Protein AF-A0A7X7ESW4-F1 (afdb_monomer_lite)

Secondary structure (DSSP, 8-state):
-PPSS---------GGGHHHHHHHHHHSTTS-TT-EEEEEEETT----S-BTTEEEEEEEEETTEEEEEEEE-TT-

Radius of gyration: 12.21 Å; chains: 1; bounding box: 24×28×32 Å

Sequence (76 aa):
YLDPPYINVELNLSQNSVPDLLIAISDSNLLADDAKVILRHPTSVNYERCLGKLRPVRTKTYGSMQFTWFQYDPQI

Structure (mmCIF, N/CA/C/O backbone):
data_AF-A0A7X7ESW4-F1
#
_entry.id   AF-A0A7X7ESW4-F1
#
loop_
_atom_site.group_PDB
_atom_site.id
_atom_site.type_symbol
_atom_site.label_atom_id
_atom_site.label_alt_id
_atom_site.label_comp_id
_atom_site.label_asym_id
_atom_site.label_entity_id
_atom_site.label_seq_id
_atom_site.pdbx_PDB_ins_code
_atom_site.Cartn_x
_atom_site.Cartn_y
_atom_site.Cartn_z
_atom_site.occupancy
_atom_site.B_iso_or_equiv
_atom_site.auth_seq_id
_atom_site.auth_comp_id
_atom_site.auth_asym_id
_atom_site.auth_atom_id
_atom_site.pdbx_PDB_model_num
ATOM 1 N N . TYR A 1 1 ? -4.106 -15.189 -6.181 1.00 47.22 1 TYR A N 1
ATOM 2 C CA . TYR A 1 1 ? -5.524 -15.199 -5.811 1.00 47.22 1 TYR A CA 1
ATOM 3 C C . TYR A 1 1 ? -5.607 -14.701 -4.384 1.00 47.22 1 TYR A C 1
ATOM 5 O O . TYR A 1 1 ? -4.955 -15.282 -3.528 1.00 47.22 1 TYR A O 1
ATOM 13 N N . LEU A 1 2 ? -6.219 -13.535 -4.176 1.00 57.84 2 LEU A N 1
ATOM 14 C CA . LEU A 1 2 ? -6.661 -13.113 -2.845 1.00 57.84 2 LEU A CA 1
ATOM 15 C C . LEU A 1 2 ? -8.025 -13.773 -2.657 1.00 57.84 2 LEU A C 1
ATOM 17 O O . LEU A 1 2 ? -8.795 -13.781 -3.615 1.00 57.84 2 LEU A O 1
ATOM 21 N N . ASP A 1 3 ? -8.293 -14.362 -1.499 1.00 55.72 3 ASP A N 1
ATOM 22 C CA . ASP A 1 3 ? -9.620 -14.910 -1.219 1.00 55.72 3 ASP A CA 1
ATOM 23 C C . ASP A 1 3 ? -10.540 -13.783 -0.708 1.00 55.72 3 ASP A C 1
ATOM 25 O O . ASP A 1 3 ? -10.071 -12.911 0.031 1.00 55.72 3 ASP A O 1
ATOM 29 N N . PRO A 1 4 ? -11.817 -13.732 -1.134 1.00 59.25 4 PRO A N 1
ATOM 30 C CA . PRO A 1 4 ? -12.788 -12.730 -0.694 1.00 59.25 4 PRO A CA 1
ATOM 31 C C . PRO A 1 4 ? -12.975 -12.681 0.835 1.00 59.25 4 PRO A C 1
ATOM 33 O O . PRO A 1 4 ? -12.767 -13.696 1.502 1.00 59.25 4 PRO A O 1
ATOM 36 N N . PRO A 1 5 ? -13.458 -11.549 1.386 1.00 69.38 5 PRO A N 1
ATOM 37 C CA . PRO A 1 5 ? -13.953 -10.366 0.677 1.00 69.38 5 PRO A CA 1
ATOM 38 C C . PRO A 1 5 ? -12.865 -9.300 0.474 1.00 69.38 5 PRO A C 1
ATOM 40 O O . PRO A 1 5 ? -12.377 -8.704 1.427 1.00 69.38 5 PRO A O 1
ATOM 43 N N . TYR A 1 6 ? -12.519 -9.010 -0.783 1.00 69.62 6 TYR A N 1
ATOM 44 C CA . TYR A 1 6 ? -11.699 -7.852 -1.148 1.00 69.62 6 TYR A CA 1
ATOM 45 C C . TYR A 1 6 ? -12.472 -6.968 -2.129 1.00 69.62 6 TYR A C 1
ATOM 47 O O . TYR A 1 6 ? -13.215 -7.463 -2.976 1.00 69.62 6 TYR A O 1
ATOM 55 N N . ILE A 1 7 ? -12.296 -5.653 -2.010 1.00 73.62 7 ILE A N 1
ATOM 56 C CA . ILE A 1 7 ? -12.848 -4.663 -2.937 1.00 73.62 7 ILE A CA 1
ATOM 57 C C . ILE A 1 7 ? -11.693 -4.140 -3.786 1.00 73.62 7 ILE A C 1
ATOM 59 O O . ILE A 1 7 ? -10.683 -3.684 -3.252 1.00 73.62 7 ILE A O 1
ATOM 63 N N . ASN A 1 8 ? -11.847 -4.195 -5.109 1.00 74.75 8 ASN A N 1
ATOM 64 C CA . ASN A 1 8 ? -10.934 -3.532 -6.032 1.00 74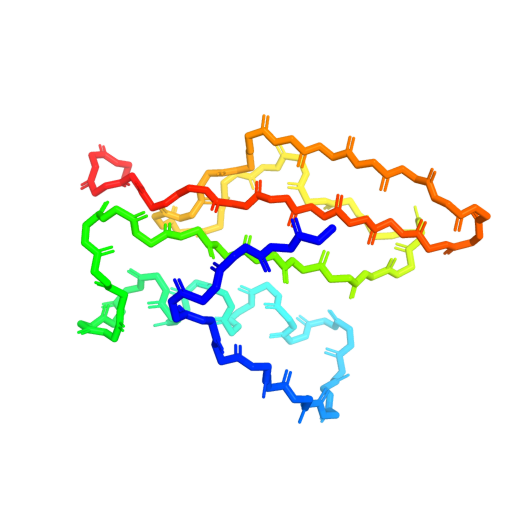.75 8 ASN A CA 1
ATOM 65 C C . ASN A 1 8 ? -11.469 -2.132 -6.329 1.00 74.75 8 ASN A C 1
ATOM 67 O O . ASN A 1 8 ? -12.611 -1.986 -6.763 1.00 74.75 8 ASN A O 1
ATOM 71 N N . VAL A 1 9 ? -10.635 -1.118 -6.122 1.00 74.50 9 VAL A N 1
ATOM 72 C CA . VAL A 1 9 ? -10.935 0.267 -6.487 1.00 74.50 9 VAL A CA 1
ATOM 73 C C . VAL A 1 9 ? -9.877 0.725 -7.483 1.00 74.50 9 VAL A C 1
ATOM 75 O O . VAL A 1 9 ? -8.684 0.659 -7.194 1.00 74.50 9 VAL A O 1
ATOM 78 N N . GLU A 1 10 ? -10.310 1.180 -8.656 1.00 78.88 10 GLU A N 1
ATOM 79 C CA . GLU A 1 10 ? -9.437 1.812 -9.647 1.00 78.88 10 GLU A CA 1
ATOM 80 C C . GLU A 1 10 ? -9.623 3.329 -9.579 1.00 78.88 10 GLU A C 1
ATOM 82 O O . GLU A 1 10 ? -10.733 3.838 -9.727 1.00 78.88 10 GLU A O 1
ATOM 87 N N . LEU A 1 11 ? -8.533 4.056 -9.326 1.00 76.44 11 LEU A N 1
ATOM 88 C CA . LEU A 1 11 ? -8.524 5.514 -9.220 1.00 76.44 11 LEU A CA 1
ATOM 89 C C . LEU A 1 11 ? -7.506 6.086 -10.205 1.00 76.44 11 LEU A C 1
ATOM 91 O O . LEU A 1 11 ? -6.360 5.640 -10.250 1.00 76.44 11 LEU A O 1
ATOM 95 N N . ASN A 1 12 ? -7.906 7.114 -10.952 1.00 80.38 12 ASN A N 1
ATOM 96 C CA . ASN A 1 12 ? -6.997 7.885 -11.795 1.00 80.38 12 ASN A CA 1
ATOM 97 C C . ASN A 1 12 ? -6.451 9.063 -10.989 1.00 80.38 12 ASN A C 1
ATOM 99 O O . ASN A 1 12 ? -7.129 10.074 -10.813 1.00 80.38 12 ASN A O 1
ATOM 103 N N . LEU A 1 13 ? -5.231 8.916 -10.481 1.00 77.12 13 LEU A N 1
ATOM 104 C CA . LEU A 1 13 ? -4.568 9.910 -9.641 1.00 77.12 13 LEU A CA 1
ATOM 105 C C . LEU A 1 13 ? -3.231 10.308 -10.250 1.00 77.12 13 LEU A C 1
ATOM 107 O O . LEU A 1 13 ? -2.565 9.506 -10.909 1.00 77.12 13 LEU A O 1
ATOM 111 N N . SER A 1 14 ? -2.808 11.542 -9.976 1.00 82.19 14 SER A N 1
ATOM 112 C CA . SER A 1 14 ? -1.415 11.909 -10.207 1.00 82.19 14 SER A CA 1
ATOM 113 C C . SER A 1 14 ? -0.527 11.061 -9.292 1.00 82.19 14 SER A C 1
ATOM 115 O O . SER A 1 14 ? -0.866 10.825 -8.130 1.00 82.19 14 SER A O 1
ATOM 117 N N . GLN A 1 15 ? 0.620 10.613 -9.799 1.00 72.69 15 GLN A N 1
ATOM 118 C CA . GLN A 1 15 ? 1.550 9.771 -9.042 1.00 72.69 15 GLN A CA 1
ATOM 119 C C . GLN A 1 15 ? 1.988 10.424 -7.717 1.00 72.69 15 GLN A C 1
ATOM 121 O O . GLN A 1 15 ? 2.197 9.732 -6.724 1.00 72.69 15 GLN A O 1
ATOM 126 N N . ASN A 1 16 ? 2.052 11.758 -7.686 1.00 80.44 16 ASN A N 1
ATOM 127 C CA . ASN A 1 16 ? 2.442 12.534 -6.510 1.00 80.44 16 ASN A CA 1
ATOM 128 C C . ASN A 1 16 ? 1.356 12.578 -5.425 1.00 80.44 16 ASN A C 1
ATOM 130 O O . ASN A 1 16 ? 1.679 12.849 -4.279 1.00 80.44 16 ASN A O 1
ATOM 134 N N . SER A 1 17 ? 0.093 12.301 -5.767 1.00 85.69 17 SER A N 1
ATOM 135 C CA . SER A 1 17 ? -1.044 12.350 -4.832 1.00 85.69 17 SER A CA 1
ATOM 136 C C . SER A 1 17 ? -1.341 11.003 -4.168 1.00 85.69 17 SER A C 1
ATOM 138 O O . SER A 1 17 ? -2.128 10.932 -3.228 1.00 85.69 17 SER A O 1
ATOM 140 N N . VAL A 1 18 ? -0.740 9.915 -4.658 1.00 87.06 18 VAL A N 1
ATOM 141 C CA . VAL A 1 18 ? -0.938 8.568 -4.102 1.00 87.06 18 VAL A CA 1
ATOM 142 C C . VAL A 1 18 ? -0.455 8.450 -2.646 1.00 87.06 18 VAL A C 1
ATOM 144 O O . VAL A 1 18 ? -1.198 7.874 -1.852 1.00 87.06 18 VAL A O 1
ATOM 147 N N . PRO A 1 19 ? 0.724 8.985 -2.250 1.00 87.94 19 PRO A N 1
ATOM 148 C CA . PRO A 1 19 ? 1.139 8.974 -0.846 1.00 87.94 19 PRO A CA 1
ATOM 149 C C . PRO A 1 19 ? 0.1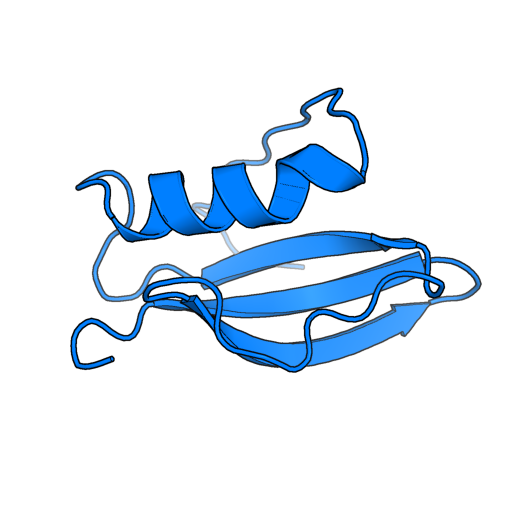20 9.667 0.068 1.00 87.94 19 PRO A C 1
ATOM 151 O O . PRO A 1 19 ? -0.267 9.092 1.082 1.00 87.94 19 PRO A O 1
ATOM 154 N N . ASP A 1 20 ? -0.364 10.850 -0.323 1.00 89.50 20 ASP A N 1
ATOM 155 C CA . ASP A 1 20 ? -1.329 11.631 0.462 1.00 89.50 20 ASP A CA 1
ATOM 156 C C . ASP A 1 20 ? -2.661 10.893 0.623 1.00 89.50 20 ASP A C 1
ATOM 158 O O . ASP A 1 20 ? -3.240 10.878 1.708 1.00 89.50 20 ASP A O 1
ATOM 162 N N . LEU A 1 21 ? -3.130 10.222 -0.436 1.00 88.94 21 LEU A N 1
ATOM 163 C CA . LEU A 1 21 ? -4.324 9.386 -0.360 1.00 88.94 21 LEU A CA 1
ATOM 164 C C . LEU A 1 21 ? -4.136 8.222 0.618 1.00 88.94 21 LEU A C 1
ATOM 166 O O . LEU A 1 21 ? -5.033 7.942 1.409 1.00 88.94 21 LEU A O 1
ATOM 170 N N . LEU A 1 22 ? -2.993 7.533 0.569 1.00 89.12 22 LEU A N 1
ATOM 171 C CA . LEU A 1 22 ? -2.720 6.417 1.476 1.00 89.12 22 LEU A CA 1
ATOM 172 C C . LEU A 1 22 ? -2.666 6.880 2.935 1.00 89.12 22 LEU A C 1
ATOM 174 O O . LEU A 1 22 ? -3.237 6.207 3.790 1.00 89.12 22 LEU A O 1
ATOM 178 N N . ILE A 1 23 ? -2.067 8.044 3.203 1.00 89.88 23 ILE A N 1
ATOM 179 C CA 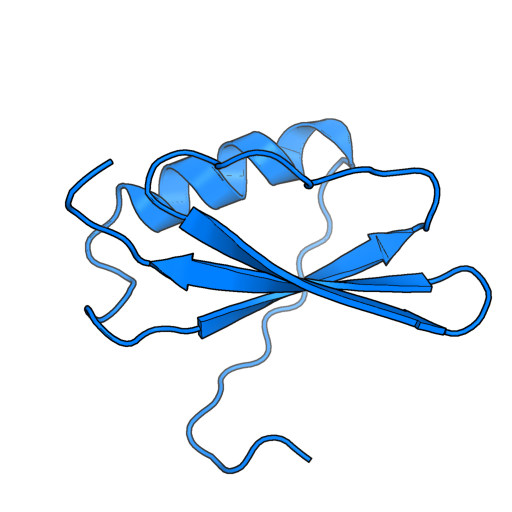. ILE A 1 23 ? -2.076 8.666 4.534 1.00 89.88 23 ILE A CA 1
ATOM 180 C C . ILE A 1 23 ? -3.518 8.960 4.965 1.00 89.88 23 ILE A C 1
ATOM 182 O O . ILE A 1 23 ? -3.944 8.488 6.017 1.00 89.88 23 ILE A O 1
ATOM 186 N N . ALA A 1 24 ? -4.305 9.636 4.123 1.00 89.69 24 ALA A N 1
ATOM 187 C CA . ALA A 1 24 ? -5.692 9.985 4.432 1.00 89.69 24 ALA A CA 1
ATOM 188 C C . ALA A 1 24 ? -6.584 8.756 4.677 1.00 89.69 24 ALA A C 1
ATOM 190 O O . ALA A 1 24 ? -7.433 8.777 5.566 1.00 89.69 24 ALA A O 1
ATOM 191 N N . ILE A 1 25 ? -6.387 7.669 3.922 1.00 88.94 25 ILE A N 1
ATOM 192 C CA . ILE A 1 25 ? -7.086 6.398 4.157 1.00 88.94 25 ILE A CA 1
ATOM 193 C C . ILE A 1 25 ? -6.638 5.791 5.491 1.00 88.94 25 ILE A C 1
ATOM 195 O O . ILE A 1 25 ? -7.489 5.330 6.249 1.00 88.94 25 ILE A O 1
ATOM 199 N N . SER A 1 26 ? -5.338 5.817 5.798 1.00 88.19 26 SER A N 1
ATOM 200 C CA . SER A 1 26 ? -4.797 5.299 7.062 1.00 88.19 26 SER A CA 1
ATOM 201 C C . SER A 1 26 ? -5.301 6.059 8.291 1.00 88.19 26 SER A C 1
ATOM 203 O O . SER A 1 26 ? -5.492 5.465 9.345 1.00 88.19 26 SER A O 1
ATOM 205 N N . ASP A 1 27 ? -5.568 7.356 8.152 1.00 86.94 27 ASP A N 1
ATOM 206 C CA . ASP A 1 27 ? -6.097 8.188 9.234 1.00 86.94 27 ASP A CA 1
ATOM 207 C C . ASP A 1 27 ? -7.627 8.132 9.338 1.00 86.94 27 ASP A C 1
ATOM 209 O O . ASP A 1 27 ? -8.210 8.620 10.308 1.00 86.94 27 ASP A O 1
ATOM 213 N N . SER A 1 28 ? -8.292 7.530 8.351 1.00 85.12 28 SER A N 1
ATOM 214 C CA . SER A 1 28 ? -9.742 7.361 8.337 1.00 85.12 28 SER A CA 1
ATOM 215 C C . SER A 1 28 ? -10.189 6.102 9.087 1.00 85.12 28 SER A C 1
ATOM 217 O O . SER A 1 28 ? -9.465 5.116 9.173 1.00 85.12 28 SER A O 1
ATOM 219 N N . ASN A 1 29 ? -11.452 6.074 9.519 1.00 80.75 29 ASN A N 1
ATOM 220 C CA . ASN A 1 29 ? -12.088 4.870 10.077 1.00 80.75 29 ASN A CA 1
ATOM 221 C C . ASN A 1 29 ? -12.563 3.882 8.986 1.00 80.75 29 ASN A C 1
ATOM 223 O O . ASN A 1 29 ? -13.465 3.082 9.229 1.00 80.75 29 ASN A O 1
ATOM 227 N N . LEU A 1 30 ? -12.034 3.982 7.758 1.00 81.62 30 LEU A N 1
ATOM 228 C CA . LEU A 1 30 ? -12.440 3.133 6.630 1.00 81.62 30 LEU A CA 1
ATOM 229 C C . LEU A 1 30 ? -11.712 1.784 6.613 1.00 81.62 30 LEU A C 1
ATOM 231 O O . LEU A 1 30 ? -12.204 0.839 5.999 1.00 81.62 30 LEU A O 1
ATOM 235 N N . LEU A 1 31 ? -10.543 1.697 7.249 1.00 80.62 31 LEU A N 1
ATOM 236 C CA . LEU A 1 31 ? -9.778 0.460 7.362 1.00 80.62 31 LEU A CA 1
ATOM 237 C C . LEU A 1 31 ? -10.121 -0.248 8.674 1.00 80.62 31 LEU A C 1
ATOM 239 O O . LEU A 1 31 ? -10.086 0.359 9.740 1.00 80.62 31 LEU A O 1
ATOM 243 N N . ALA A 1 32 ? -10.433 -1.541 8.588 1.00 80.31 32 ALA A N 1
ATOM 244 C CA . ALA A 1 32 ? -10.463 -2.410 9.759 1.00 80.31 32 ALA A CA 1
ATOM 245 C C . ALA A 1 32 ? -9.041 -2.617 10.309 1.00 80.31 32 ALA A C 1
ATOM 247 O O . ALA A 1 32 ? -8.063 -2.496 9.567 1.00 80.31 32 ALA A O 1
ATOM 248 N N . ASP A 1 33 ? -8.925 -2.986 11.586 1.00 77.44 33 ASP A N 1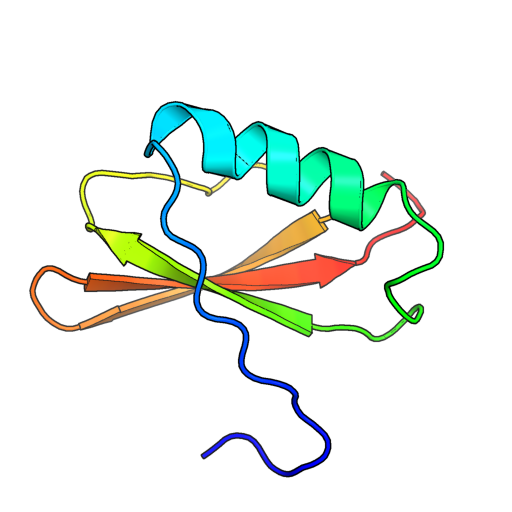
ATOM 249 C CA . ASP A 1 33 ? -7.631 -3.164 12.263 1.00 77.44 33 ASP A CA 1
ATOM 250 C C . ASP A 1 33 ? -6.722 -4.213 11.591 1.00 77.44 33 ASP A C 1
ATOM 252 O O . ASP A 1 33 ? -5.499 -4.145 11.699 1.00 77.44 33 ASP A O 1
ATOM 256 N N . ASP A 1 34 ? -7.298 -5.173 10.865 1.00 77.81 34 ASP A N 1
ATOM 257 C CA . ASP A 1 34 ? -6.597 -6.233 10.135 1.00 77.81 34 ASP A CA 1
ATOM 258 C C . ASP A 1 34 ? -6.525 -5.997 8.615 1.00 77.81 34 ASP A C 1
ATOM 260 O O . ASP A 1 34 ? -6.102 -6.880 7.853 1.00 77.81 34 ASP A O 1
ATOM 264 N N . ALA A 1 35 ? -6.911 -4.804 8.154 1.00 79.81 35 ALA A N 1
ATOM 265 C CA . ALA A 1 35 ? -6.951 -4.480 6.740 1.00 79.81 35 ALA A CA 1
ATOM 266 C C . ALA A 1 35 ? -5.555 -4.537 6.101 1.00 79.81 35 ALA A C 1
ATOM 268 O O . ALA A 1 35 ? -4.558 -4.013 6.610 1.00 79.81 35 ALA A O 1
ATOM 269 N N . LYS A 1 36 ? -5.504 -5.147 4.914 1.00 83.88 36 LYS A N 1
ATOM 270 C CA . LYS A 1 36 ? -4.320 -5.176 4.052 1.00 83.88 36 LYS A CA 1
ATOM 271 C C . LYS A 1 36 ? -4.597 -4.345 2.816 1.00 83.88 36 LYS A C 1
ATOM 273 O O . LYS A 1 36 ? -5.504 -4.659 2.049 1.00 83.88 36 LYS A O 1
ATOM 278 N N . VAL A 1 37 ? -3.787 -3.318 2.597 1.00 88.19 37 VAL A N 1
ATOM 279 C CA . VAL A 1 37 ? -3.876 -2.475 1.402 1.00 88.19 37 VAL A CA 1
ATOM 280 C C . VAL A 1 37 ? -2.820 -2.938 0.411 1.00 88.19 37 VAL A C 1
ATOM 282 O O . VAL A 1 37 ? -1.665 -3.140 0.774 1.00 88.19 37 VAL A O 1
ATOM 285 N N . ILE A 1 38 ? -3.203 -3.133 -0.848 1.00 89.94 38 ILE A N 1
ATOM 286 C CA . ILE A 1 38 ? -2.279 -3.563 -1.899 1.00 89.94 38 ILE A CA 1
ATOM 287 C C . ILE A 1 38 ? -2.239 -2.474 -2.953 1.00 89.94 38 ILE A C 1
ATOM 289 O O . ILE A 1 38 ? -3.231 -2.229 -3.635 1.00 89.94 38 ILE A O 1
ATOM 293 N N . LEU A 1 39 ? -1.080 -1.843 -3.103 1.00 90.06 39 LEU A N 1
ATOM 294 C CA . LEU A 1 39 ? -0.854 -0.852 -4.140 1.00 90.06 39 LEU A CA 1
ATOM 295 C C . LEU A 1 39 ? -0.097 -1.485 -5.301 1.00 90.06 39 LEU A C 1
ATOM 297 O O . LEU A 1 39 ? 1.001 -2.006 -5.118 1.00 90.06 39 LEU A O 1
ATOM 301 N N . ARG A 1 40 ? -0.650 -1.372 -6.506 1.00 90.00 40 ARG A N 1
ATOM 302 C CA . ARG A 1 40 ? 0.061 -1.633 -7.759 1.00 90.00 40 ARG A CA 1
ATOM 303 C C . ARG A 1 40 ? 0.576 -0.308 -8.322 1.00 90.00 40 ARG A C 1
ATOM 305 O O . ARG A 1 40 ? -0.217 0.598 -8.544 1.00 90.00 40 ARG A O 1
ATOM 312 N N . HIS A 1 41 ? 1.873 -0.204 -8.585 1.00 88.19 41 HIS A N 1
ATOM 313 C CA . HIS A 1 41 ? 2.513 1.024 -9.066 1.00 88.19 41 HIS A CA 1
ATOM 314 C C . HIS A 1 41 ? 3.713 0.731 -9.988 1.00 88.19 41 HIS A C 1
ATOM 316 O O . HIS A 1 41 ? 4.201 -0.400 -10.012 1.00 88.19 41 HIS A O 1
ATOM 322 N N . PRO A 1 42 ? 4.211 1.713 -10.763 1.00 90.19 42 PRO A N 1
ATOM 323 C CA . PRO A 1 42 ? 5.453 1.562 -11.523 1.00 90.19 42 PRO A CA 1
ATOM 324 C C . PRO A 1 42 ? 6.667 1.330 -10.610 1.00 90.19 42 PRO A C 1
ATOM 326 O O . PRO A 1 42 ? 6.720 1.858 -9.498 1.00 90.19 42 PRO A O 1
ATOM 329 N N . THR A 1 43 ? 7.679 0.610 -11.102 1.00 89.56 43 THR A N 1
ATOM 330 C CA . THR A 1 43 ? 8.934 0.333 -10.363 1.00 89.56 43 THR A CA 1
ATOM 331 C C . THR A 1 43 ? 9.790 1.570 -10.086 1.00 89.56 43 THR A C 1
ATOM 333 O O . THR A 1 43 ? 10.720 1.507 -9.290 1.00 89.56 43 THR A O 1
ATOM 336 N N . SER A 1 44 ? 9.516 2.695 -10.751 1.00 89.00 44 SER A N 1
ATOM 337 C CA . SER A 1 44 ? 10.178 3.978 -10.487 1.00 89.00 44 SER A CA 1
ATOM 338 C C . SER A 1 44 ? 9.732 4.625 -9.173 1.00 89.00 44 SER A C 1
ATOM 340 O O . SER A 1 44 ? 10.345 5.598 -8.738 1.00 89.00 44 SER A O 1
ATOM 342 N N . VAL A 1 45 ? 8.672 4.107 -8.545 1.00 85.00 45 VAL A N 1
ATOM 343 C CA . VAL A 1 45 ? 8.127 4.620 -7.287 1.00 85.00 45 VAL A CA 1
ATOM 344 C C . VAL A 1 45 ? 8.524 3.706 -6.146 1.00 85.00 45 VAL A C 1
ATOM 346 O O . VAL A 1 45 ? 8.266 2.506 -6.199 1.00 85.00 45 VAL A O 1
ATOM 349 N N . ASN A 1 46 ? 9.109 4.285 -5.100 1.00 82.94 46 ASN A N 1
ATOM 350 C CA . ASN A 1 46 ? 9.510 3.548 -3.913 1.00 82.94 46 ASN A CA 1
ATOM 351 C C . ASN A 1 46 ? 8.645 3.943 -2.704 1.00 82.94 46 ASN A C 1
ATOM 353 O O . ASN A 1 46 ? 8.631 5.105 -2.299 1.00 82.94 46 ASN A O 1
ATOM 357 N N . TYR A 1 47 ? 7.969 2.951 -2.121 1.00 83.56 47 TYR A N 1
ATOM 358 C CA . TYR A 1 47 ? 7.159 3.070 -0.907 1.00 83.56 47 TYR A CA 1
ATOM 359 C C . TYR A 1 47 ? 7.724 2.246 0.265 1.00 83.56 47 TYR A C 1
ATOM 361 O O . TYR A 1 47 ? 6.975 1.697 1.064 1.00 83.56 47 T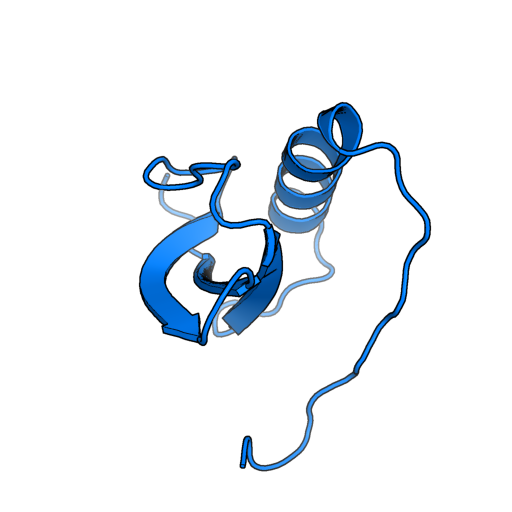YR A O 1
ATOM 369 N N . GLU A 1 48 ? 9.049 2.144 0.394 1.00 76.38 48 GLU A N 1
ATOM 370 C CA . GLU A 1 48 ? 9.735 1.430 1.491 1.00 76.38 48 GLU A CA 1
ATOM 371 C C . GLU A 1 48 ? 9.567 2.064 2.885 1.00 76.38 48 GLU A C 1
ATOM 373 O O . GLU A 1 48 ? 10.060 1.526 3.876 1.00 76.38 48 GLU A O 1
ATOM 378 N N . ARG A 1 49 ? 8.874 3.200 2.990 1.00 84.06 49 ARG A N 1
ATOM 379 C CA . ARG A 1 49 ? 8.620 3.901 4.254 1.00 84.06 49 ARG A CA 1
ATOM 380 C C . ARG A 1 49 ? 7.148 3.816 4.638 1.00 84.06 49 ARG A C 1
ATOM 382 O O . ARG A 1 49 ? 6.287 3.664 3.775 1.00 84.06 49 ARG A O 1
ATOM 389 N N . CYS A 1 50 ? 6.871 3.946 5.933 1.00 85.75 50 CYS A N 1
ATOM 390 C CA . CYS A 1 50 ? 5.504 4.067 6.429 1.00 85.75 50 CYS A CA 1
ATOM 391 C C . CYS A 1 50 ? 4.824 5.311 5.843 1.00 85.75 50 CYS A C 1
ATOM 393 O O . CYS A 1 50 ? 5.448 6.368 5.713 1.00 85.75 50 CYS A O 1
ATOM 395 N N . LEU A 1 51 ? 3.547 5.168 5.501 1.00 89.50 51 LEU A N 1
ATOM 396 C CA . LEU A 1 51 ? 2.675 6.237 5.027 1.00 89.50 51 LEU A CA 1
ATOM 397 C C . LEU A 1 51 ? 1.537 6.392 6.034 1.00 89.50 51 LEU A C 1
ATOM 399 O O . LEU A 1 51 ? 0.590 5.608 6.019 1.00 89.50 51 LEU A O 1
ATOM 403 N N . GLY A 1 52 ? 1.666 7.357 6.947 1.00 88.19 52 GLY A N 1
ATOM 404 C CA . GLY A 1 52 ? 0.782 7.443 8.110 1.00 88.19 52 GLY A CA 1
ATOM 405 C C . GLY A 1 52 ? 0.854 6.143 8.912 1.00 88.19 52 GLY A C 1
ATOM 406 O O . GLY A 1 52 ? 1.949 5.658 9.207 1.00 88.19 52 GLY A O 1
ATOM 407 N N . LYS A 1 53 ? -0.304 5.529 9.161 1.00 89.75 53 LYS A N 1
ATOM 408 C CA . LYS A 1 53 ? -0.432 4.247 9.879 1.00 89.75 53 LYS A CA 1
ATOM 409 C C . LYS A 1 53 ? -0.295 3.019 8.978 1.00 89.75 53 LYS A C 1
ATOM 411 O O . LYS A 1 53 ? -0.527 1.896 9.410 1.00 89.75 53 LYS A O 1
ATOM 416 N N . LEU A 1 54 ? 0.036 3.196 7.697 1.00 91.75 54 LEU A N 1
ATOM 417 C CA . LEU A 1 54 ? 0.264 2.087 6.772 1.00 91.75 54 LEU A CA 1
ATOM 418 C C . LEU A 1 54 ? 1.749 1.759 6.691 1.00 91.75 54 LEU A C 1
ATOM 420 O O . LEU A 1 54 ? 2.552 2.507 6.127 1.00 91.75 54 LEU A O 1
ATOM 424 N N . ARG A 1 55 ? 2.110 0.584 7.199 1.00 91.50 55 ARG A N 1
ATOM 425 C CA . ARG A 1 55 ? 3.468 0.058 7.125 1.00 91.50 55 ARG A CA 1
ATOM 426 C C . ARG A 1 55 ? 3.620 -0.879 5.923 1.00 91.50 55 ARG A C 1
ATOM 428 O O . ARG A 1 55 ? 2.873 -1.854 5.831 1.00 91.50 55 ARG A O 1
ATOM 435 N N . PRO A 1 56 ? 4.604 -0.674 5.030 1.00 92.44 56 PRO A N 1
ATOM 436 C CA . PRO A 1 56 ? 4.913 -1.644 3.984 1.00 92.44 56 PRO A CA 1
ATOM 437 C C . PRO A 1 56 ? 5.475 -2.931 4.611 1.00 92.44 56 PRO A C 1
ATOM 439 O O . PRO A 1 56 ? 6.436 -2.900 5.381 1.00 92.44 56 PRO A O 1
ATOM 442 N N . VAL A 1 57 ? 4.873 -4.080 4.297 1.00 93.31 57 VAL A N 1
ATOM 443 C CA . VAL A 1 57 ? 5.263 -5.398 4.845 1.00 93.31 57 VAL A CA 1
ATOM 444 C C . VAL A 1 57 ? 5.823 -6.345 3.794 1.00 93.31 57 VAL A C 1
ATOM 446 O O . VAL A 1 57 ? 6.537 -7.295 4.115 1.00 93.31 57 VAL A O 1
ATOM 449 N N . ARG A 1 58 ? 5.491 -6.119 2.524 1.00 92.62 58 ARG A N 1
ATOM 450 C CA . ARG A 1 58 ? 5.968 -6.941 1.417 1.00 92.62 58 ARG A CA 1
ATOM 451 C C . ARG A 1 58 ? 5.942 -6.132 0.141 1.00 92.62 58 ARG A C 1
ATOM 453 O O . ARG A 1 58 ? 4.977 -5.417 -0.103 1.00 92.62 58 ARG A O 1
ATOM 460 N N . THR A 1 59 ? 6.924 -6.372 -0.717 1.00 92.38 59 THR A N 1
ATOM 461 C CA . THR A 1 59 ? 6.937 -5.823 -2.068 1.00 92.38 59 THR A CA 1
ATOM 462 C C . THR A 1 59 ? 7.325 -6.901 -3.074 1.00 92.38 59 THR A C 1
ATOM 464 O O . THR A 1 59 ? 8.187 -7.736 -2.797 1.00 92.38 59 THR A O 1
ATOM 467 N N . LYS A 1 60 ? 6.662 -6.933 -4.233 1.00 93.69 60 LYS A N 1
ATOM 468 C CA . LYS A 1 60 ? 6.991 -7.835 -5.347 1.00 93.69 60 LYS A CA 1
ATOM 469 C C . LYS A 1 60 ? 6.978 -7.100 -6.674 1.00 93.69 60 LYS A C 1
ATOM 471 O O . LYS A 1 60 ? 6.053 -6.343 -6.946 1.00 93.69 60 LYS A O 1
ATOM 476 N N . THR A 1 61 ? 7.943 -7.419 -7.524 1.00 93.94 61 THR A N 1
ATOM 477 C CA . THR A 1 61 ? 8.083 -6.829 -8.857 1.00 93.94 61 THR A CA 1
ATOM 478 C C . THR A 1 61 ? 7.719 -7.843 -9.934 1.00 93.94 61 THR A C 1
ATOM 480 O O . THR A 1 61 ? 8.131 -9.000 -9.877 1.00 93.94 61 THR A O 1
ATOM 483 N N . TYR A 1 62 ? 6.952 -7.392 -10.921 1.00 91.75 62 TYR A N 1
ATOM 484 C CA . TYR A 1 62 ? 6.541 -8.143 -12.100 1.00 91.75 62 TYR A CA 1
ATOM 485 C C . TYR A 1 62 ? 6.729 -7.251 -13.334 1.00 91.75 62 TYR A C 1
ATOM 487 O O . TYR A 1 62 ? 5.887 -6.408 -13.646 1.00 91.75 62 TYR A O 1
ATOM 495 N N . GLY A 1 63 ? 7.855 -7.417 -14.034 1.00 92.94 63 GLY A N 1
ATOM 496 C CA . GLY A 1 63 ? 8.217 -6.552 -15.159 1.00 92.94 63 GLY A CA 1
ATOM 497 C C . GLY A 1 63 ? 8.411 -5.098 -14.717 1.00 92.94 63 GLY A C 1
ATOM 498 O O . GLY A 1 63 ? 9.170 -4.833 -13.791 1.00 92.94 63 GLY A O 1
ATOM 499 N N . SER A 1 64 ? 7.709 -4.164 -15.365 1.00 92.69 64 SER A N 1
ATOM 500 C CA . SER A 1 64 ? 7.730 -2.723 -15.050 1.00 92.69 64 SER A CA 1
ATOM 501 C C . SER A 1 64 ? 6.773 -2.307 -13.925 1.00 92.69 64 SER A C 1
ATOM 503 O O . SER A 1 64 ? 6.650 -1.119 -13.619 1.00 92.69 64 SER A O 1
ATOM 505 N N . MET A 1 65 ? 6.080 -3.271 -13.314 1.00 92.06 65 MET A N 1
ATOM 506 C CA . MET A 1 65 ? 5.098 -3.041 -12.259 1.00 92.06 65 MET A CA 1
ATOM 507 C C . MET A 1 65 ? 5.570 -3.637 -10.938 1.00 92.06 65 MET A C 1
ATOM 509 O O . MET A 1 65 ? 6.176 -4.706 -10.892 1.00 92.06 65 MET A O 1
ATOM 513 N N . GLN A 1 66 ? 5.224 -2.969 -9.850 1.00 92.94 66 GLN A N 1
ATOM 514 C CA . GLN A 1 66 ? 5.507 -3.372 -8.487 1.00 92.94 66 GLN A CA 1
ATOM 515 C C . GLN A 1 66 ? 4.207 -3.382 -7.685 1.00 92.94 66 GLN A C 1
ATOM 517 O O . GLN A 1 66 ? 3.301 -2.582 -7.912 1.00 92.94 66 GLN A O 1
ATOM 522 N N . PHE A 1 67 ? 4.102 -4.344 -6.780 1.00 92.12 67 PHE A N 1
ATOM 523 C CA . PHE A 1 67 ? 2.996 -4.487 -5.851 1.00 92.12 67 PHE A CA 1
ATOM 524 C C . PHE A 1 67 ? 3.562 -4.346 -4.449 1.00 92.12 67 PHE A C 1
ATOM 526 O O . PHE A 1 67 ? 4.454 -5.112 -4.079 1.00 92.12 67 PHE A O 1
ATOM 533 N N . THR A 1 68 ? 3.043 -3.393 -3.686 1.00 93.00 68 THR A N 1
ATOM 534 C CA . THR A 1 68 ? 3.421 -3.161 -2.292 1.00 93.00 68 THR A CA 1
ATOM 535 C C . THR A 1 68 ? 2.217 -3.452 -1.405 1.00 93.00 68 THR A C 1
ATOM 537 O O . THR A 1 68 ? 1.133 -2.913 -1.618 1.00 93.00 68 THR A O 1
ATOM 540 N N . TRP A 1 69 ? 2.401 -4.344 -0.434 1.00 92.69 69 TRP A N 1
ATOM 541 C CA . TRP A 1 69 ? 1.417 -4.673 0.589 1.00 92.69 69 TRP A CA 1
ATOM 542 C C . TRP A 1 69 ? 1.697 -3.821 1.813 1.00 92.69 69 TRP A C 1
ATOM 544 O O . TRP A 1 69 ? 2.800 -3.875 2.362 1.00 92.69 69 TRP A O 1
ATOM 554 N N . PHE A 1 70 ? 0.680 -3.102 2.258 1.00 92.06 70 PHE A N 1
ATOM 555 C CA . PHE A 1 70 ? 0.685 -2.356 3.497 1.00 92.06 70 PHE A CA 1
ATOM 556 C C . PHE A 1 70 ? -0.197 -3.049 4.525 1.00 92.06 70 PHE A C 1
ATOM 558 O O . PHE A 1 70 ? -1.277 -3.554 4.204 1.00 92.06 70 PHE A O 1
ATOM 565 N N . GLN A 1 71 ? 0.280 -3.053 5.760 1.00 90.31 71 GLN A N 1
ATOM 566 C CA . GLN A 1 71 ? -0.479 -3.440 6.933 1.00 90.31 71 GLN A CA 1
ATOM 567 C C . GLN A 1 71 ? -0.793 -2.182 7.735 1.00 90.31 71 GLN A C 1
ATOM 569 O O . GLN A 1 71 ? 0.079 -1.327 7.905 1.00 90.31 71 GLN A O 1
ATOM 574 N N . TYR A 1 72 ? -2.033 -2.074 8.197 1.00 89.19 72 TYR A N 1
ATOM 575 C CA . TYR A 1 72 ? -2.414 -1.039 9.142 1.00 89.19 72 TYR A CA 1
ATOM 576 C C . TYR A 1 72 ? -1.763 -1.312 10.506 1.00 89.19 72 TYR A C 1
ATOM 578 O O . TYR A 1 72 ? -1.850 -2.420 11.035 1.00 89.19 72 TYR A O 1
ATOM 586 N N . ASP A 1 73 ? -1.061 -0.314 11.034 1.00 85.75 73 ASP A N 1
ATOM 587 C CA . ASP A 1 73 ? -0.379 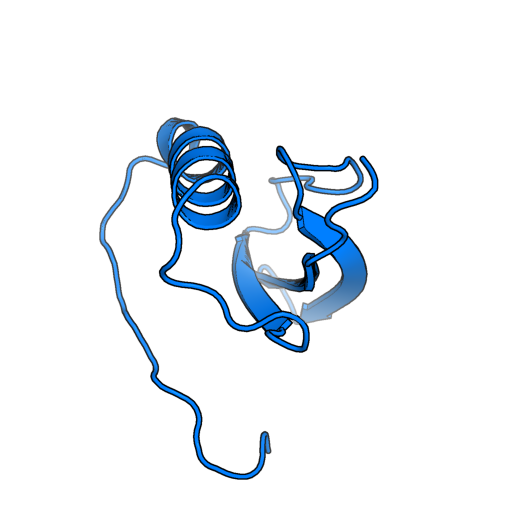-0.341 12.322 1.00 85.75 73 ASP A CA 1
ATOM 588 C C . ASP A 1 73 ? -0.770 0.922 13.108 1.00 85.75 73 ASP A C 1
ATOM 590 O O . ASP A 1 73 ? -0.203 1.994 12.883 1.00 85.75 73 ASP A O 1
ATOM 594 N N . PRO A 1 74 ? -1.766 0.833 14.010 1.00 75.88 74 PRO A N 1
ATOM 595 C CA . PRO A 1 74 ? -2.266 1.987 14.753 1.00 75.88 74 PRO A CA 1
ATOM 596 C C . PRO A 1 74 ? -1.290 2.505 15.821 1.00 75.88 74 PRO A C 1
ATOM 598 O O . PRO A 1 74 ? -1.612 3.483 16.493 1.00 75.88 74 PRO A O 1
ATOM 601 N N . GLN A 1 75 ? -0.144 1.841 16.027 1.00 71.94 75 GLN A N 1
ATOM 602 C CA . GLN A 1 75 ? 0.863 2.229 17.020 1.00 71.94 75 GLN A CA 1
ATOM 603 C C . GLN A 1 75 ? 1.959 3.150 16.464 1.00 71.94 75 GLN A C 1
ATOM 605 O O . GLN A 1 75 ? 2.815 3.593 17.234 1.00 71.94 75 GLN A O 1
ATOM 610 N N . ILE A 1 76 ? 1.947 3.414 15.155 1.00 65.56 76 ILE A N 1
ATOM 611 C CA . ILE A 1 76 ? 2.828 4.372 14.471 1.00 65.56 76 ILE A CA 1
ATOM 612 C C . ILE A 1 76 ? 2.172 5.753 14.482 1.00 65.56 76 ILE A C 1
ATOM 614 O O . ILE A 1 76 ? 2.900 6.727 14.779 1.00 65.56 76 ILE A O 1
#

Foldseek 3Di:
DDDDDDDDDDDDDDPVCVLVVVLVCLPDPVADQFDKDKDKDFPVDDPCCDRHQWHFDDKDDDPRIIITITHGHPVD

pLDDT: mean 83.71, std 9.64, range [47.22, 93.94]